Protein AF-A0AAD5M8L4-F1 (afdb_monomer_lite)

Structure (mmCIF, N/CA/C/O backbone):
data_AF-A0AAD5M8L4-F1
#
_entry.id   AF-A0AAD5M8L4-F1
#
loop_
_atom_site.group_PDB
_atom_site.id
_atom_site.type_symbol
_atom_site.label_atom_id
_atom_site.label_alt_id
_atom_site.label_comp_id
_atom_site.label_asym_id
_atom_site.label_entity_id
_atom_site.label_seq_id
_atom_site.pdbx_PDB_ins_code
_atom_site.Cartn_x
_atom_site.Cartn_y
_atom_site.Cartn_z
_atom_site.occupancy
_atom_site.B_iso_or_equiv
_atom_site.auth_seq_id
_atom_site.auth_comp_id
_atom_site.auth_asym_id
_atom_site.auth_atom_id
_atom_site.pdbx_PDB_model_num
ATOM 1 N N . MET A 1 1 ? 26.935 -6.814 -20.784 1.00 56.44 1 MET A N 1
ATOM 2 C CA . MET A 1 1 ? 26.979 -5.691 -19.824 1.00 56.44 1 MET A CA 1
ATOM 3 C C . MET A 1 1 ? 25.690 -4.871 -19.806 1.00 56.44 1 MET A C 1
ATOM 5 O O . MET A 1 1 ? 25.331 -4.437 -18.726 1.00 56.44 1 MET A O 1
ATOM 9 N N . GLU A 1 2 ? 24.958 -4.684 -20.916 1.00 53.62 2 GLU A N 1
ATOM 10 C CA . GLU A 1 2 ? 23.594 -4.099 -20.866 1.00 53.62 2 GLU A CA 1
ATOM 11 C C . GLU A 1 2 ? 22.517 -5.094 -20.388 1.00 53.62 2 GLU A C 1
ATOM 13 O O . GLU A 1 2 ? 21.612 -4.733 -19.654 1.00 53.62 2 GLU A O 1
ATOM 18 N N . GLN A 1 3 ? 22.661 -6.381 -20.707 1.00 56.66 3 GLN A N 1
ATOM 19 C CA . GLN A 1 3 ? 21.648 -7.400 -20.386 1.00 56.66 3 GLN A CA 1
ATOM 20 C C . GLN A 1 3 ? 21.537 -7.746 -18.890 1.00 56.66 3 GLN A C 1
ATOM 22 O O . GLN A 1 3 ? 20.506 -8.247 -18.444 1.00 56.66 3 GLN A O 1
ATOM 27 N N . ASP A 1 4 ? 22.587 -7.495 -18.104 1.00 65.44 4 ASP A N 1
ATOM 28 C CA . ASP A 1 4 ? 22.650 -7.958 -16.714 1.00 65.44 4 ASP A CA 1
ATOM 29 C C . ASP A 1 4 ? 21.784 -7.097 -15.783 1.00 65.44 4 ASP A C 1
ATOM 31 O O . ASP A 1 4 ? 21.138 -7.620 -14.877 1.00 65.44 4 ASP A O 1
ATOM 35 N N . TRP A 1 5 ? 21.720 -5.782 -16.015 1.00 62.25 5 TRP A N 1
ATOM 36 C CA . TRP A 1 5 ? 20.907 -4.884 -15.190 1.00 62.25 5 TRP A CA 1
ATOM 37 C C . TRP A 1 5 ? 19.415 -4.968 -15.542 1.00 62.25 5 TRP A C 1
ATOM 39 O O . TRP A 1 5 ? 18.586 -4.907 -14.633 1.00 62.25 5 TRP A O 1
ATOM 49 N N . GLU A 1 6 ? 19.070 -5.196 -16.816 1.00 65.38 6 GLU A N 1
ATOM 50 C CA . GLU A 1 6 ? 17.684 -5.418 -17.261 1.00 65.38 6 GLU A CA 1
ATOM 51 C C . GLU A 1 6 ? 17.091 -6.678 -16.618 1.00 65.38 6 GLU A C 1
ATOM 53 O O . GLU A 1 6 ? 15.967 -6.669 -16.112 1.00 65.38 6 GLU A O 1
ATOM 58 N N . MET A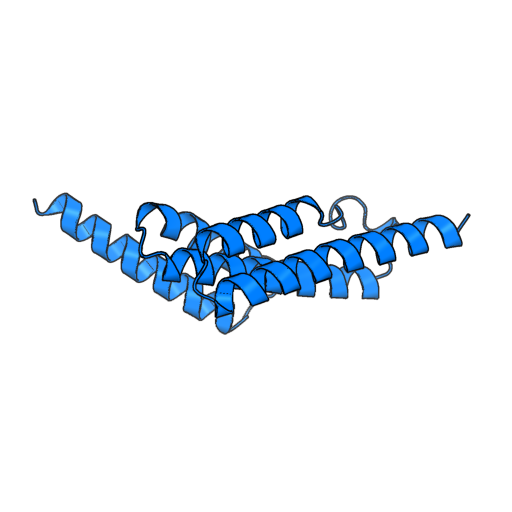 1 7 ? 17.874 -7.762 -16.564 1.00 70.06 7 MET A N 1
ATOM 59 C CA . MET A 1 7 ? 17.456 -9.016 -15.935 1.00 70.06 7 MET A CA 1
ATOM 60 C C . MET A 1 7 ? 17.244 -8.863 -14.422 1.00 70.06 7 MET A C 1
ATOM 62 O O . MET A 1 7 ? 16.302 -9.431 -13.864 1.00 70.06 7 MET A O 1
ATOM 66 N N . VAL A 1 8 ? 18.092 -8.073 -13.756 1.00 70.44 8 VAL A N 1
ATOM 67 C CA . VAL A 1 8 ? 17.950 -7.767 -12.325 1.00 70.44 8 VAL A CA 1
ATOM 68 C C . VAL A 1 8 ? 16.683 -6.953 -12.068 1.00 70.44 8 VAL A C 1
ATOM 70 O O . VAL A 1 8 ? 15.894 -7.341 -11.208 1.00 70.44 8 VAL A O 1
ATOM 73 N N . ALA A 1 9 ? 16.437 -5.897 -12.849 1.00 70.94 9 ALA A N 1
ATOM 74 C CA . ALA A 1 9 ? 15.241 -5.066 -12.724 1.00 70.94 9 ALA A CA 1
ATOM 75 C C . ALA A 1 9 ? 13.950 -5.876 -12.936 1.00 70.94 9 ALA A C 1
ATOM 77 O O . ALA A 1 9 ? 13.018 -5.792 -12.134 1.00 70.94 9 ALA A O 1
ATOM 78 N N . ALA A 1 10 ? 13.908 -6.725 -13.968 1.00 75.88 10 ALA A N 1
ATOM 79 C CA . ALA A 1 10 ? 12.760 -7.587 -14.242 1.00 75.88 10 ALA A CA 1
ATOM 80 C C . ALA A 1 10 ? 12.491 -8.585 -13.101 1.00 75.88 10 ALA A C 1
ATOM 82 O O . ALA A 1 10 ? 11.339 -8.809 -12.719 1.00 75.88 10 ALA A O 1
ATOM 83 N N . ASN A 1 11 ? 13.548 -9.159 -12.518 1.00 82.75 11 ASN A N 1
ATOM 84 C CA . ASN A 1 11 ? 13.431 -10.059 -11.374 1.00 82.75 11 ASN A CA 1
ATOM 85 C C . ASN A 1 11 ? 12.935 -9.328 -10.113 1.00 82.75 11 ASN A C 1
ATOM 87 O O . ASN A 1 11 ? 12.071 -9.842 -9.402 1.00 82.75 11 ASN A O 1
ATOM 91 N N . GLU A 1 12 ? 13.432 -8.118 -9.846 1.00 79.06 12 GLU A N 1
ATOM 92 C CA . GLU A 1 12 ? 12.981 -7.278 -8.729 1.00 79.06 12 GLU A CA 1
ATOM 93 C C . GLU A 1 12 ? 11.485 -6.938 -8.856 1.00 79.06 12 GLU A C 1
ATOM 95 O O . GLU A 1 12 ? 10.721 -7.161 -7.914 1.00 79.06 12 GLU A O 1
ATOM 100 N N . VAL A 1 13 ? 11.037 -6.509 -10.043 1.00 85.62 13 VAL A N 1
ATOM 101 C CA . VAL A 1 13 ? 9.616 -6.243 -10.338 1.00 85.62 13 VAL A CA 1
ATOM 102 C C . VAL A 1 13 ? 8.757 -7.490 -10.108 1.00 85.62 13 VAL A C 1
ATOM 104 O O . VAL A 1 13 ? 7.710 -7.411 -9.460 1.00 85.62 13 VAL A O 1
ATOM 107 N N . HIS A 1 14 ? 9.201 -8.649 -10.603 1.00 89.75 14 HIS A N 1
ATOM 108 C CA . HIS A 1 14 ? 8.471 -9.907 -10.454 1.00 89.75 14 HIS A CA 1
ATOM 109 C C . HIS A 1 14 ? 8.308 -10.312 -8.980 1.00 89.75 14 HIS A C 1
ATOM 111 O O . HIS A 1 14 ? 7.218 -10.698 -8.559 1.00 89.75 14 HIS A O 1
ATOM 117 N N . VAL A 1 15 ? 9.362 -10.182 -8.166 1.00 91.62 15 VAL A N 1
ATOM 118 C CA . VAL A 1 15 ? 9.304 -10.500 -6.728 1.00 91.62 15 VAL A CA 1
ATOM 119 C C . VAL A 1 15 ? 8.266 -9.639 -6.004 1.00 91.62 15 VAL A C 1
ATOM 121 O O . VAL A 1 15 ? 7.484 -10.159 -5.204 1.00 91.62 15 VAL A O 1
ATOM 124 N N . VAL A 1 16 ? 8.234 -8.335 -6.283 1.00 94.12 16 VAL A N 1
ATOM 125 C CA . VAL A 1 16 ? 7.263 -7.418 -5.667 1.00 94.12 16 VAL A CA 1
ATOM 126 C C . VAL A 1 16 ? 5.836 -7.764 -6.102 1.00 94.12 16 VAL A C 1
ATOM 128 O O . VAL A 1 16 ? 4.919 -7.764 -5.274 1.00 94.12 16 VAL A O 1
ATOM 131 N N . ASP A 1 17 ? 5.633 -8.104 -7.377 1.00 94.69 17 ASP A N 1
ATOM 132 C CA . ASP A 1 17 ? 4.320 -8.488 -7.898 1.00 94.69 17 ASP A CA 1
ATOM 133 C C . ASP A 1 17 ? 3.790 -9.784 -7.264 1.00 94.69 17 ASP A C 1
ATOM 135 O O . ASP A 1 17 ? 2.615 -9.852 -6.891 1.00 94.69 17 ASP A O 1
ATOM 139 N N . GLU A 1 18 ? 4.650 -10.781 -7.052 1.00 96.88 18 GLU A N 1
ATOM 140 C CA . GLU A 1 18 ? 4.277 -12.024 -6.369 1.00 96.88 18 GLU A CA 1
ATOM 141 C C . GLU A 1 18 ? 3.915 -11.798 -4.898 1.00 96.88 18 GLU A C 1
ATOM 143 O O . GLU A 1 18 ? 2.887 -12.292 -4.430 1.00 96.88 18 GLU A O 1
ATOM 148 N N . LEU A 1 19 ? 4.683 -10.983 -4.171 1.00 97.69 19 LEU A N 1
ATOM 149 C CA . LEU A 1 19 ? 4.353 -10.627 -2.786 1.00 97.69 19 LEU A CA 1
ATOM 150 C C . LEU A 1 19 ? 3.025 -9.861 -2.700 1.00 97.69 19 LEU A C 1
ATOM 152 O O . LEU A 1 19 ? 2.212 -10.114 -1.808 1.00 97.69 19 LEU A O 1
ATOM 156 N N . LYS A 1 20 ? 2.749 -8.979 -3.668 1.00 97.69 20 LYS A N 1
ATOM 157 C CA . LYS A 1 20 ? 1.443 -8.319 -3.795 1.00 97.69 20 LYS A CA 1
ATOM 158 C C . LYS A 1 20 ? 0.322 -9.334 -4.027 1.00 97.69 20 LYS A C 1
ATOM 160 O O . LYS A 1 20 ? -0.723 -9.230 -3.386 1.00 97.69 20 LYS A O 1
ATOM 165 N N . LYS A 1 21 ? 0.501 -10.310 -4.924 1.00 98.19 21 LYS A N 1
ATOM 166 C CA . LYS A 1 21 ? -0.502 -11.365 -5.178 1.00 98.19 21 LYS A CA 1
ATOM 167 C C . LYS A 1 21 ? -0.756 -12.214 -3.934 1.00 98.19 21 LYS A C 1
ATOM 169 O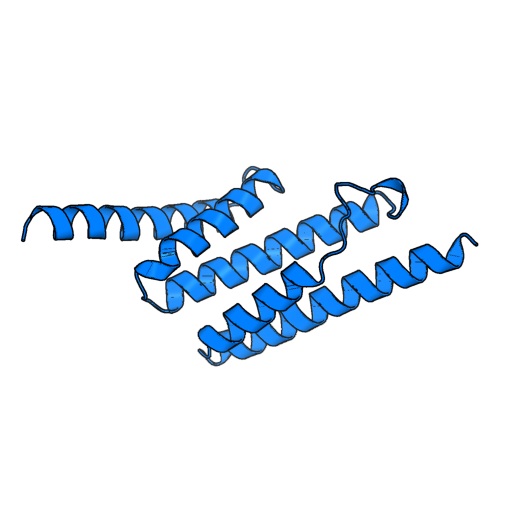 O . LYS A 1 21 ? -1.914 -12.486 -3.623 1.00 98.19 21 LYS A O 1
ATOM 174 N N . GLN A 1 22 ? 0.295 -12.575 -3.200 1.00 98.31 22 GLN A N 1
ATOM 175 C CA . GLN A 1 22 ? 0.183 -13.278 -1.919 1.00 98.31 22 GLN A CA 1
ATOM 176 C C . GLN A 1 22 ? -0.613 -12.451 -0.904 1.00 98.31 22 GLN A C 1
ATOM 178 O O . GLN A 1 22 ? -1.581 -12.952 -0.332 1.00 98.31 22 GLN A O 1
ATOM 183 N N . GLY A 1 23 ? -0.282 -11.164 -0.754 1.00 98.44 23 GLY A N 1
ATOM 184 C CA . GLY A 1 23 ? -1.032 -10.237 0.092 1.00 98.44 23 GLY A CA 1
ATOM 185 C C . GLY A 1 23 ? -2.507 -10.137 -0.305 1.00 98.44 23 GLY A C 1
ATOM 186 O O . GLY A 1 23 ? -3.377 -10.202 0.560 1.00 98.44 23 GLY A O 1
ATOM 187 N N . ASN A 1 24 ? -2.813 -10.076 -1.606 1.00 98.50 24 ASN A N 1
ATOM 188 C CA . ASN A 1 24 ? -4.192 -10.057 -2.101 1.00 98.50 24 ASN A CA 1
ATOM 189 C C . ASN A 1 24 ? -4.937 -11.354 -1.748 1.00 98.50 24 ASN A C 1
ATOM 191 O O . ASN A 1 24 ? -6.087 -11.307 -1.313 1.00 98.50 24 ASN A O 1
ATOM 195 N N . ALA A 1 25 ? -4.295 -12.514 -1.908 1.00 98.56 25 ALA A N 1
ATOM 196 C CA . ALA A 1 25 ? -4.892 -13.803 -1.567 1.00 98.56 25 ALA A CA 1
ATOM 197 C C . ALA A 1 25 ? -5.214 -13.903 -0.065 1.00 98.56 25 ALA A C 1
ATOM 199 O O . ALA A 1 25 ? -6.301 -14.353 0.301 1.00 98.56 25 ALA A O 1
ATOM 200 N N . LEU A 1 26 ? -4.305 -13.437 0.796 1.00 98.50 26 LEU A N 1
ATOM 201 C CA . LEU A 1 26 ? -4.511 -13.357 2.247 1.00 98.50 26 LEU A CA 1
ATOM 202 C C . LEU A 1 26 ? -5.627 -12.366 2.602 1.00 98.50 26 LEU A C 1
ATOM 204 O O . LEU A 1 26 ? -6.507 -12.677 3.406 1.00 98.50 26 LEU A O 1
ATOM 208 N N . PHE A 1 27 ? -5.655 -11.210 1.936 1.00 98.12 27 PHE A N 1
ATOM 209 C CA . PHE A 1 27 ? -6.694 -10.198 2.114 1.00 98.12 27 PHE A CA 1
ATOM 210 C C . PHE A 1 27 ? -8.087 -10.751 1.787 1.00 98.12 27 PHE A C 1
ATOM 212 O O . PHE A 1 27 ? -9.019 -10.590 2.572 1.00 98.12 27 PHE A O 1
ATOM 219 N N . HIS A 1 28 ? -8.238 -11.470 0.669 1.00 97.94 28 HIS A N 1
ATOM 220 C CA . HIS A 1 28 ? -9.512 -12.095 0.296 1.00 97.94 28 HIS A CA 1
ATOM 221 C C . HIS A 1 28 ? -9.969 -13.180 1.281 1.00 97.94 28 HIS A C 1
ATOM 223 O O . HIS A 1 28 ? -11.165 -13.440 1.392 1.00 97.94 28 HIS A O 1
ATOM 229 N N . ARG A 1 29 ? -9.040 -13.773 2.037 1.00 98.12 29 ARG A N 1
ATOM 230 C CA . ARG A 1 29 ? -9.325 -14.708 3.137 1.00 98.12 29 ARG A CA 1
ATOM 231 C C . ARG A 1 29 ? -9.568 -14.012 4.480 1.00 98.12 29 ARG A C 1
ATOM 233 O O . ARG A 1 29 ? -9.691 -14.696 5.489 1.00 98.12 29 ARG A O 1
ATOM 240 N N . ARG A 1 30 ? -9.634 -12.674 4.507 1.00 97.50 30 ARG A N 1
ATOM 241 C CA . ARG A 1 30 ? -9.737 -11.837 5.719 1.00 97.50 30 ARG A CA 1
ATOM 242 C C . ARG A 1 30 ? -8.562 -11.988 6.695 1.00 97.50 30 ARG A C 1
ATOM 244 O O . ARG A 1 30 ? -8.664 -11.608 7.857 1.00 97.50 30 ARG A O 1
ATOM 251 N N . GLN A 1 31 ? -7.421 -12.492 6.228 1.00 98.12 31 GLN A N 1
ATOM 252 C CA . GLN A 1 31 ? -6.186 -12.583 7.008 1.00 98.12 31 GLN A CA 1
ATOM 253 C C . GLN A 1 31 ? -5.411 -11.266 6.885 1.00 98.12 31 GLN A C 1
ATOM 255 O O . GLN A 1 31 ? -4.386 -11.182 6.209 1.00 98.12 31 GLN A O 1
ATOM 260 N N . PHE A 1 32 ? -5.947 -10.195 7.472 1.00 97.75 32 PHE A N 1
ATOM 261 C CA . PHE A 1 32 ? -5.450 -8.840 7.216 1.00 97.75 32 PHE A CA 1
ATOM 262 C C . PHE A 1 32 ? -4.047 -8.584 7.775 1.00 97.75 32 PHE A C 1
ATOM 264 O O . PHE A 1 32 ? -3.264 -7.901 7.120 1.00 97.75 32 PHE A O 1
ATOM 271 N N . ILE A 1 33 ? -3.691 -9.170 8.924 1.00 97.69 33 ILE A N 1
ATOM 272 C CA . ILE A 1 33 ? -2.337 -9.049 9.495 1.00 97.69 33 ILE A CA 1
ATOM 273 C C . ILE A 1 33 ? -1.304 -9.664 8.540 1.00 97.69 33 ILE A C 1
ATOM 275 O O . ILE A 1 33 ? -0.327 -9.010 8.176 1.00 97.69 33 ILE A O 1
ATOM 279 N N . ASP A 1 34 ? -1.553 -10.885 8.065 1.00 98.25 34 ASP A N 1
ATOM 280 C CA . ASP A 1 34 ? -0.658 -11.580 7.132 1.00 98.25 34 ASP A CA 1
ATOM 281 C C . ASP A 1 34 ? -0.591 -10.858 5.774 1.00 98.25 34 ASP A C 1
ATOM 283 O O . ASP A 1 34 ? 0.468 -10.775 5.140 1.00 98.25 34 ASP A O 1
ATOM 287 N N . ALA A 1 35 ? -1.717 -10.286 5.329 1.00 98.44 35 ALA A N 1
ATOM 288 C CA . ALA A 1 35 ? -1.764 -9.457 4.132 1.00 98.44 35 ALA A CA 1
ATOM 289 C C . ALA A 1 35 ? -0.876 -8.213 4.286 1.00 98.44 35 ALA A C 1
ATOM 291 O O . ALA A 1 35 ? -0.046 -7.950 3.416 1.00 98.44 35 ALA A O 1
ATOM 292 N N . VAL A 1 36 ? -0.988 -7.488 5.408 1.00 98.38 36 VAL A N 1
ATOM 293 C CA . VAL A 1 36 ? -0.127 -6.339 5.735 1.00 98.38 36 VAL A CA 1
ATOM 294 C C . VAL A 1 36 ? 1.344 -6.738 5.705 1.00 98.38 36 VAL A C 1
ATOM 296 O O . VAL A 1 36 ? 2.138 -6.047 5.070 1.00 98.38 36 VAL A O 1
ATOM 299 N N . GLN A 1 37 ? 1.713 -7.857 6.333 1.00 98.25 37 GLN A N 1
ATOM 300 C CA . GLN A 1 37 ? 3.095 -8.345 6.327 1.00 98.25 37 GLN A CA 1
ATOM 301 C C . GLN A 1 37 ? 3.592 -8.627 4.904 1.00 98.25 37 GLN A C 1
ATOM 303 O O . GLN A 1 37 ? 4.696 -8.218 4.545 1.00 98.25 37 GLN A O 1
ATOM 308 N N . SER A 1 38 ? 2.772 -9.267 4.069 1.00 98.38 38 SER A N 1
ATOM 309 C CA . SER A 1 38 ? 3.125 -9.559 2.673 1.00 98.38 38 SER A CA 1
ATOM 310 C C . SER A 1 38 ? 3.331 -8.283 1.855 1.00 98.38 38 SER A C 1
ATOM 312 O O . SER A 1 38 ? 4.319 -8.167 1.131 1.00 98.38 38 SER A O 1
ATOM 314 N N . TYR A 1 39 ? 2.454 -7.287 2.014 1.00 98.56 39 TYR A N 1
ATOM 315 C CA . TYR A 1 39 ? 2.617 -5.993 1.351 1.00 98.56 39 TYR A CA 1
ATOM 316 C C . TYR A 1 39 ? 3.834 -5.217 1.864 1.00 98.56 39 TYR A C 1
ATOM 318 O O . TYR A 1 39 ? 4.536 -4.603 1.068 1.00 98.56 39 TYR A O 1
ATOM 326 N N . SER A 1 40 ? 4.127 -5.257 3.166 1.00 98.25 40 SER A N 1
ATOM 327 C CA . SER A 1 40 ? 5.331 -4.627 3.724 1.00 98.25 40 SER A CA 1
ATOM 328 C C . SER A 1 40 ? 6.600 -5.229 3.130 1.00 98.25 40 SER A C 1
ATOM 330 O O . SER A 1 40 ? 7.454 -4.486 2.654 1.00 98.25 40 SER A O 1
ATOM 332 N N . ARG A 1 41 ? 6.667 -6.562 3.026 1.00 97.88 41 ARG A N 1
ATOM 333 C CA . ARG A 1 41 ? 7.773 -7.249 2.345 1.00 97.88 41 ARG A CA 1
ATOM 334 C C . ARG A 1 41 ? 7.856 -6.869 0.868 1.00 97.88 41 ARG A C 1
ATOM 336 O O . ARG A 1 41 ? 8.953 -6.755 0.339 1.00 97.88 41 ARG A O 1
ATOM 343 N N . ALA A 1 42 ? 6.725 -6.655 0.192 1.00 97.19 42 ALA A N 1
ATOM 344 C CA . ALA A 1 42 ? 6.728 -6.177 -1.190 1.00 97.19 42 ALA A CA 1
ATOM 345 C C . ALA A 1 42 ? 7.376 -4.785 -1.300 1.00 97.19 42 ALA A C 1
ATOM 347 O O . ALA A 1 42 ? 8.194 -4.570 -2.187 1.00 97.19 42 ALA A O 1
ATOM 348 N N . LEU A 1 43 ? 7.076 -3.865 -0.376 1.00 96.31 43 LEU A N 1
ATOM 349 C CA . LEU A 1 43 ? 7.682 -2.529 -0.367 1.00 96.31 43 LEU A CA 1
ATOM 350 C C . LEU A 1 43 ? 9.172 -2.547 -0.002 1.00 96.31 43 LEU A C 1
ATOM 352 O O . LEU A 1 43 ? 9.934 -1.782 -0.575 1.00 96.31 43 LEU A O 1
ATOM 356 N N . GLU A 1 44 ? 9.604 -3.430 0.900 1.00 95.44 44 GLU A N 1
ATOM 357 C CA . GLU A 1 44 ? 11.029 -3.630 1.228 1.00 95.44 44 GLU A CA 1
ATOM 358 C C . GLU A 1 44 ? 11.843 -4.165 0.043 1.00 95.44 44 GLU A C 1
ATOM 360 O O . GLU A 1 44 ? 13.057 -3.990 -0.017 1.00 95.44 44 GLU A O 1
ATOM 365 N N . ARG A 1 45 ? 11.178 -4.856 -0.889 1.00 94.00 45 ARG A N 1
ATOM 366 C CA . ARG A 1 45 ? 11.791 -5.435 -2.088 1.00 94.00 45 ARG A CA 1
ATOM 367 C C . ARG A 1 45 ? 11.663 -4.546 -3.317 1.00 94.00 45 ARG A C 1
ATOM 369 O O . ARG A 1 45 ? 12.186 -4.928 -4.362 1.00 94.00 45 ARG A O 1
ATOM 376 N N . LEU A 1 46 ? 11.002 -3.392 -3.207 1.00 92.19 46 LEU A N 1
ATOM 377 C CA . LEU A 1 46 ? 11.011 -2.407 -4.279 1.00 92.19 46 LEU A CA 1
ATOM 378 C C . LEU A 1 46 ? 12.443 -1.903 -4.487 1.00 92.19 46 LEU A C 1
ATOM 380 O O . LEU A 1 46 ? 13.095 -1.508 -3.517 1.00 92.19 46 LEU A O 1
ATOM 384 N N . PRO A 1 47 ? 12.940 -1.894 -5.731 1.00 89.94 47 PRO A N 1
ATOM 385 C CA . PRO A 1 47 ? 14.225 -1.288 -6.016 1.00 89.94 47 PRO A CA 1
ATOM 386 C C . PRO A 1 47 ? 14.176 0.221 -5.780 1.00 89.94 47 PRO A C 1
ATOM 388 O O . PRO A 1 47 ? 13.140 0.859 -5.969 1.00 89.94 47 PRO A O 1
ATOM 391 N N . ASP A 1 48 ? 15.319 0.811 -5.428 1.00 88.88 48 ASP A N 1
ATOM 392 C CA . ASP A 1 48 ? 15.457 2.265 -5.330 1.00 88.88 48 ASP A CA 1
ATOM 393 C C . ASP A 1 48 ? 15.559 2.900 -6.729 1.00 88.88 48 ASP A C 1
ATOM 395 O O . ASP A 1 48 ? 16.622 3.312 -7.200 1.00 88.88 48 ASP A O 1
ATOM 399 N N . TYR A 1 49 ? 14.420 2.939 -7.419 1.00 88.88 49 TYR A N 1
ATOM 400 C CA . TYR A 1 49 ? 14.285 3.531 -8.748 1.00 88.88 49 TYR A CA 1
ATOM 401 C C . TYR A 1 49 ? 14.301 5.067 -8.723 1.00 88.88 49 TYR A C 1
ATOM 403 O O . TYR A 1 49 ? 14.435 5.690 -9.775 1.00 88.88 49 TYR A O 1
ATOM 411 N N . GLN A 1 50 ? 14.183 5.685 -7.541 1.00 86.69 50 GLN A N 1
ATOM 412 C CA . GLN A 1 50 ? 14.194 7.140 -7.379 1.00 86.69 50 GLN A CA 1
ATOM 413 C C . GLN A 1 50 ? 15.621 7.684 -7.312 1.00 86.69 50 GLN A C 1
ATOM 415 O O . GLN A 1 50 ? 15.931 8.666 -7.987 1.00 86.69 50 GLN A O 1
ATOM 420 N N . SER A 1 51 ? 16.503 7.032 -6.549 1.00 86.06 51 SER A N 1
ATOM 421 C CA . SER A 1 51 ? 17.897 7.470 -6.400 1.00 86.06 51 SER A CA 1
ATOM 422 C C . SER A 1 51 ? 18.816 6.945 -7.508 1.00 86.06 51 SER A C 1
ATOM 424 O O . SER A 1 51 ? 19.885 7.512 -7.737 1.00 86.06 51 SER A O 1
ATOM 426 N N . ALA A 1 52 ? 18.425 5.879 -8.217 1.00 82.44 52 ALA A N 1
ATOM 427 C CA . ALA A 1 52 ? 19.219 5.272 -9.289 1.00 82.44 52 ALA A CA 1
ATOM 428 C C . ALA A 1 52 ? 18.433 5.097 -10.609 1.00 82.44 52 ALA A C 1
ATOM 430 O O . ALA A 1 52 ? 18.335 3.981 -11.124 1.00 82.44 52 ALA A O 1
ATOM 431 N N . PRO A 1 53 ? 17.912 6.184 -11.214 1.00 76.00 53 PRO A N 1
ATOM 432 C CA . PRO A 1 53 ? 17.039 6.097 -12.389 1.00 76.00 53 PRO A CA 1
ATOM 433 C C . PRO A 1 53 ? 17.733 5.526 -13.636 1.00 76.00 53 PRO A C 1
ATOM 435 O O . PRO A 1 53 ? 17.073 4.966 -14.496 1.00 76.00 53 PRO A O 1
ATOM 438 N N . HIS A 1 54 ? 19.064 5.604 -13.730 1.00 81.38 54 HIS A N 1
ATOM 439 C CA . HIS A 1 54 ? 19.839 5.059 -14.854 1.00 81.38 54 HIS A CA 1
ATOM 440 C C . HIS A 1 54 ? 19.848 3.521 -14.918 1.00 81.38 54 HIS A C 1
ATOM 442 O O . HIS A 1 54 ? 20.282 2.965 -15.922 1.00 81.38 54 HIS A O 1
ATOM 448 N N . ARG A 1 55 ? 19.399 2.831 -13.858 1.00 82.94 55 ARG A N 1
ATOM 449 C CA . ARG A 1 55 ? 19.248 1.365 -13.823 1.00 82.94 55 ARG A CA 1
ATOM 450 C C . ARG A 1 55 ? 17.944 0.878 -14.458 1.00 82.94 55 ARG A C 1
ATOM 452 O O . ARG A 1 55 ? 17.729 -0.327 -14.520 1.00 82.94 55 ARG A O 1
ATOM 459 N N . PHE A 1 56 ? 17.060 1.792 -14.847 1.00 84.62 56 PHE A N 1
ATOM 460 C CA . PHE A 1 56 ? 15.704 1.479 -15.269 1.00 84.62 56 PHE A CA 1
ATOM 461 C C . PHE A 1 56 ? 15.360 2.275 -16.521 1.00 84.62 56 PHE A C 1
ATOM 463 O O . PHE A 1 56 ? 15.707 3.450 -16.649 1.00 84.62 56 PHE A O 1
ATOM 470 N N . THR A 1 57 ? 14.637 1.657 -17.448 1.00 86.94 57 THR A N 1
ATOM 471 C CA . THR A 1 57 ? 14.031 2.423 -18.535 1.00 86.94 57 THR A CA 1
ATOM 472 C C . THR A 1 57 ? 12.856 3.247 -17.988 1.00 86.94 57 THR A C 1
ATOM 474 O O . THR A 1 57 ? 12.287 2.902 -16.948 1.00 86.94 57 THR A O 1
ATOM 477 N N . PRO A 1 58 ? 12.410 4.309 -18.684 1.00 87.94 58 PRO A N 1
ATOM 478 C CA . PRO A 1 58 ? 11.214 5.048 -18.277 1.00 87.94 58 PRO A CA 1
ATOM 479 C C . PRO A 1 58 ? 9.974 4.154 -18.108 1.00 87.94 58 PRO A C 1
ATOM 481 O O . PRO A 1 58 ? 9.177 4.363 -17.199 1.00 87.94 58 PRO A O 1
ATOM 484 N N . ASN A 1 59 ? 9.838 3.113 -18.937 1.00 87.31 59 ASN A N 1
ATOM 485 C CA . ASN A 1 59 ? 8.727 2.169 -18.840 1.00 87.31 59 ASN A CA 1
ATOM 486 C C . ASN A 1 59 ? 8.820 1.276 -17.588 1.00 87.31 59 ASN A C 1
ATOM 488 O O . ASN A 1 59 ? 7.791 0.962 -16.984 1.00 87.31 59 ASN A O 1
ATOM 492 N N . ASP A 1 60 ? 10.033 0.898 -17.175 1.00 86.75 60 ASP A N 1
ATOM 493 C CA . ASP A 1 60 ? 10.255 0.150 -15.932 1.00 86.75 60 ASP A CA 1
ATOM 494 C C . ASP A 1 60 ? 9.927 1.010 -14.713 1.00 86.75 60 ASP A C 1
ATOM 496 O O . ASP A 1 60 ? 9.227 0.554 -13.810 1.00 86.75 60 ASP A O 1
ATOM 500 N N . VAL A 1 61 ? 10.368 2.273 -14.714 1.00 89.38 61 VAL A N 1
ATOM 501 C CA . VAL A 1 61 ? 10.046 3.242 -13.655 1.00 89.38 61 VAL A CA 1
ATOM 502 C C . VAL A 1 61 ? 8.533 3.418 -13.538 1.00 89.38 61 VAL A C 1
ATOM 504 O O . VAL A 1 61 ? 7.982 3.308 -12.444 1.00 89.38 61 VAL A O 1
ATOM 507 N N . ASP A 1 62 ? 7.834 3.599 -14.6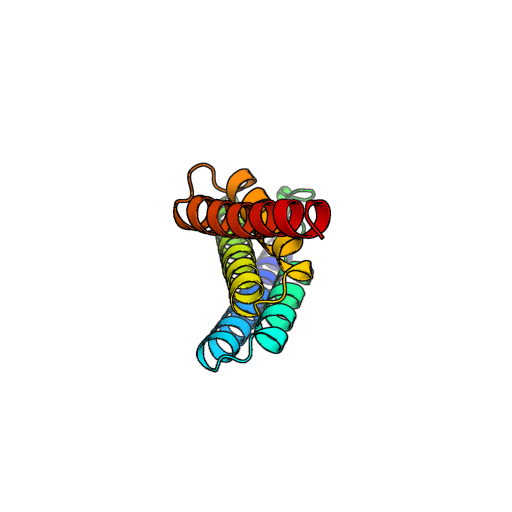56 1.00 90.50 62 ASP A N 1
ATOM 508 C CA . ASP A 1 62 ? 6.375 3.700 -14.676 1.00 90.50 62 ASP A CA 1
ATOM 509 C C . ASP A 1 62 ? 5.690 2.432 -14.136 1.00 90.50 62 ASP A C 1
ATOM 511 O O . ASP A 1 62 ? 4.684 2.508 -13.419 1.00 90.50 62 ASP A O 1
ATOM 515 N N . ALA A 1 63 ? 6.208 1.245 -14.466 1.00 90.19 63 ALA A N 1
ATOM 516 C CA . ALA A 1 63 ? 5.692 -0.020 -13.951 1.00 90.19 63 ALA A CA 1
ATOM 517 C C . ALA A 1 63 ? 5.917 -0.158 -12.437 1.00 90.19 63 ALA A C 1
ATOM 519 O O . ALA A 1 63 ? 4.995 -0.556 -11.720 1.00 90.19 63 ALA A O 1
ATOM 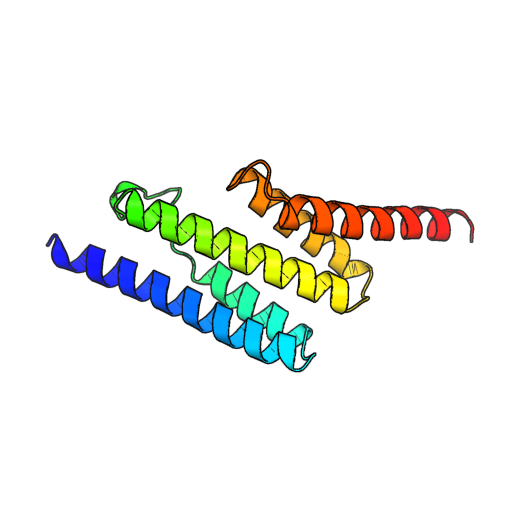520 N N . LEU A 1 64 ? 7.098 0.226 -11.951 1.00 92.38 64 LEU A N 1
ATOM 521 C CA . LEU A 1 64 ? 7.464 0.231 -10.535 1.00 92.38 64 LEU A CA 1
ATOM 522 C C . LEU A 1 64 ? 6.610 1.211 -9.729 1.00 92.38 64 LEU A C 1
ATOM 524 O O . LEU A 1 64 ? 6.085 0.832 -8.684 1.00 92.38 64 LEU A O 1
ATOM 528 N N . ILE A 1 65 ? 6.378 2.420 -10.246 1.00 94.31 65 ILE A N 1
ATOM 529 C CA . ILE A 1 65 ? 5.491 3.412 -9.624 1.00 94.31 65 ILE A CA 1
ATOM 530 C C . ILE A 1 65 ? 4.071 2.852 -9.498 1.00 94.31 65 ILE A C 1
ATOM 532 O O . ILE A 1 65 ? 3.481 2.883 -8.416 1.00 94.31 65 ILE A O 1
ATOM 536 N N . ARG A 1 66 ? 3.514 2.288 -10.581 1.00 94.44 66 ARG A N 1
ATOM 537 C CA . ARG A 1 66 ? 2.176 1.670 -10.546 1.00 94.44 66 ARG A CA 1
ATOM 538 C C . ARG A 1 66 ? 2.106 0.524 -9.538 1.00 94.44 66 ARG A C 1
ATOM 540 O O . ARG A 1 66 ? 1.086 0.363 -8.862 1.00 94.44 66 ARG A O 1
ATOM 547 N N . LEU A 1 67 ? 3.168 -0.271 -9.441 1.00 95.19 67 LEU A N 1
ATOM 548 C CA . LEU A 1 67 ? 3.247 -1.394 -8.518 1.00 95.19 67 LEU A CA 1
ATOM 549 C C . LEU A 1 67 ? 3.324 -0.923 -7.060 1.00 95.19 67 LEU A C 1
ATOM 551 O O . LEU A 1 67 ? 2.548 -1.408 -6.236 1.00 95.19 67 LEU A O 1
ATOM 555 N N . GLU A 1 68 ? 4.173 0.062 -6.754 1.00 97.06 68 GLU A N 1
ATOM 556 C CA . GLU A 1 68 ? 4.276 0.674 -5.425 1.00 97.06 68 GLU A CA 1
ATOM 557 C C . GLU A 1 68 ? 2.936 1.268 -4.984 1.00 97.06 68 GLU A C 1
ATOM 559 O O . GLU A 1 68 ? 2.451 0.961 -3.892 1.00 97.06 68 GLU A O 1
ATOM 564 N N . VAL A 1 69 ? 2.294 2.062 -5.849 1.00 97.88 69 VAL A N 1
ATOM 565 C CA . VAL A 1 69 ? 0.972 2.644 -5.581 1.00 97.88 69 VAL A CA 1
ATOM 566 C C . VAL A 1 69 ? -0.044 1.546 -5.263 1.00 97.88 69 VAL A C 1
ATOM 568 O O . VAL A 1 69 ? -0.763 1.639 -4.267 1.00 97.88 69 VAL A O 1
ATOM 571 N N . ALA A 1 70 ? -0.096 0.476 -6.061 1.00 97.81 70 ALA A N 1
ATOM 572 C CA . ALA A 1 70 ? -1.033 -0.621 -5.836 1.00 97.81 70 ALA A CA 1
ATOM 573 C C . ALA A 1 70 ? -0.797 -1.330 -4.490 1.00 97.81 70 ALA A C 1
ATOM 575 O O . ALA A 1 70 ? -1.754 -1.564 -3.748 1.00 97.81 70 ALA A O 1
ATOM 576 N N . VAL A 1 71 ? 0.461 -1.642 -4.159 1.00 98.31 71 VAL A N 1
ATOM 577 C CA . VAL A 1 71 ? 0.830 -2.301 -2.896 1.00 98.31 71 VAL A CA 1
ATOM 578 C C . VAL A 1 71 ? 0.461 -1.425 -1.699 1.00 98.31 71 VAL A C 1
ATOM 580 O O . VAL A 1 71 ? -0.215 -1.904 -0.787 1.00 98.31 71 VAL A O 1
ATOM 583 N N . ARG A 1 72 ? 0.826 -0.136 -1.719 1.00 98.56 72 ARG A N 1
ATOM 584 C CA . ARG A 1 72 ? 0.502 0.812 -0.639 1.00 98.56 72 ARG A CA 1
ATOM 585 C C . ARG A 1 72 ? -0.992 0.947 -0.430 1.00 98.56 72 ARG A C 1
ATOM 587 O O . ARG A 1 72 ? -1.465 0.867 0.697 1.00 98.56 72 ARG A O 1
ATOM 594 N N . LEU A 1 73 ? -1.761 1.095 -1.506 1.00 98.50 73 LEU A N 1
ATOM 595 C CA . LEU A 1 73 ? -3.209 1.213 -1.387 1.00 98.50 73 LEU A CA 1
ATOM 596 C C . LEU A 1 73 ? -3.836 -0.055 -0.811 1.00 98.50 73 LEU A C 1
ATOM 598 O O . LEU A 1 73 ? -4.763 0.047 -0.005 1.00 98.50 73 LEU A O 1
ATOM 602 N N . ASN A 1 74 ? -3.366 -1.236 -1.207 1.00 98.38 74 ASN A N 1
ATOM 603 C CA . ASN A 1 74 ? -3.877 -2.494 -0.669 1.00 98.38 74 ASN A CA 1
ATOM 604 C C . ASN A 1 74 ? -3.504 -2.678 0.805 1.00 98.38 74 ASN A C 1
ATOM 606 O O . ASN A 1 74 ? -4.356 -3.091 1.592 1.00 98.38 74 ASN A O 1
ATOM 610 N N . ARG A 1 75 ? -2.287 -2.291 1.199 1.00 98.62 75 ARG A N 1
ATOM 611 C CA . ARG A 1 75 ? -1.865 -2.287 2.603 1.00 98.62 75 ARG A CA 1
ATOM 612 C C . ARG A 1 75 ? -2.665 -1.292 3.443 1.00 98.62 75 ARG A C 1
ATOM 614 O O . ARG A 1 75 ? -3.150 -1.664 4.504 1.00 98.62 75 ARG A O 1
ATOM 621 N N . ALA A 1 76 ? -2.910 -0.087 2.928 1.00 98.38 76 ALA A N 1
ATOM 622 C CA . ALA A 1 76 ? -3.770 0.904 3.571 1.00 98.38 76 ALA A CA 1
ATOM 623 C C . ALA A 1 76 ? -5.190 0.378 3.805 1.00 98.38 76 ALA A C 1
ATOM 625 O O . ALA A 1 76 ? -5.745 0.559 4.884 1.00 98.38 76 ALA A O 1
ATOM 626 N N . LEU A 1 77 ? -5.777 -0.313 2.820 1.00 98.12 77 LEU A N 1
ATOM 627 C CA . LEU A 1 77 ? -7.083 -0.938 3.014 1.00 98.12 77 LEU A CA 1
ATOM 628 C C . LEU A 1 77 ? -7.024 -2.036 4.084 1.00 98.12 77 LEU A C 1
ATOM 630 O O . LEU A 1 77 ? -7.908 -2.090 4.926 1.00 98.12 77 LEU A O 1
ATOM 634 N N . ALA A 1 78 ? -5.982 -2.870 4.095 1.00 98.12 78 ALA A N 1
ATOM 635 C CA . ALA A 1 78 ? -5.814 -3.899 5.122 1.00 98.12 78 ALA A CA 1
ATOM 636 C C . ALA A 1 78 ? -5.712 -3.309 6.538 1.00 98.12 78 ALA A C 1
ATOM 638 O O . ALA A 1 78 ? -6.333 -3.841 7.452 1.00 98.12 78 ALA A O 1
ATOM 639 N N . TYR A 1 79 ? -5.021 -2.178 6.714 1.00 97.94 79 TYR A N 1
ATOM 640 C CA . TYR A 1 79 ? -5.021 -1.445 7.985 1.00 97.94 79 TYR A CA 1
ATOM 641 C C . TYR A 1 79 ? -6.417 -0.947 8.384 1.00 97.94 79 TYR A C 1
ATOM 643 O O . TYR A 1 79 ? -6.805 -1.084 9.538 1.00 97.94 79 TYR A O 1
ATOM 651 N N . ILE A 1 80 ? -7.198 -0.419 7.438 1.00 96.56 80 ILE A N 1
ATOM 652 C CA . ILE A 1 80 ? -8.573 0.049 7.696 1.00 96.56 80 ILE A CA 1
ATOM 653 C C . ILE A 1 80 ? -9.508 -1.114 8.079 1.00 96.56 80 ILE A C 1
ATOM 655 O O . ILE A 1 80 ? -10.383 -0.948 8.933 1.00 96.56 80 ILE A O 1
ATOM 659 N N . GLU A 1 81 ? -9.334 -2.280 7.451 1.00 96.81 81 GLU A N 1
ATOM 660 C CA . GLU A 1 81 ? -10.121 -3.495 7.712 1.00 96.81 81 GLU A CA 1
ATOM 661 C C . GLU A 1 81 ? -9.753 -4.186 9.031 1.00 96.81 81 GLU A C 1
ATOM 663 O O . GLU A 1 81 ? -10.582 -4.900 9.590 1.00 96.81 81 GLU A O 1
ATOM 668 N N . LEU A 1 82 ? -8.543 -3.964 9.560 1.00 95.44 82 LEU A N 1
ATOM 669 C CA . LEU A 1 82 ? -8.149 -4.479 10.876 1.00 95.44 82 LEU A CA 1
ATOM 670 C C . LEU A 1 82 ? -8.956 -3.864 12.024 1.00 95.44 82 LEU A C 1
ATOM 672 O O . LEU A 1 82 ? -8.970 -4.444 13.104 1.00 95.44 82 LEU A O 1
ATOM 676 N N . GLN A 1 83 ? -9.621 -2.724 11.791 1.00 90.00 83 GLN A N 1
ATOM 677 C CA . GLN A 1 83 ? -10.392 -1.991 12.806 1.00 90.00 83 GLN A CA 1
ATOM 678 C C . GLN A 1 83 ? -9.577 -1.686 14.077 1.00 90.00 83 GLN A C 1
ATOM 680 O O . GLN A 1 83 ? -10.141 -1.493 15.148 1.00 90.00 83 GLN A O 1
ATOM 685 N N . ASP A 1 84 ? -8.248 -1.640 13.944 1.00 91.00 84 ASP A N 1
ATOM 686 C CA . ASP A 1 84 ? -7.336 -1.169 14.977 1.00 91.00 84 ASP A CA 1
ATOM 687 C C . ASP A 1 84 ? -6.994 0.285 14.674 1.00 91.00 84 ASP A C 1
ATOM 689 O O . ASP A 1 84 ? -6.298 0.616 13.707 1.00 91.00 84 ASP A O 1
ATOM 693 N N . ASP A 1 85 ? -7.507 1.151 15.529 1.00 88.62 85 ASP A N 1
ATOM 694 C CA . ASP A 1 85 ? -7.389 2.594 15.431 1.00 88.62 85 ASP A CA 1
ATOM 695 C C . ASP A 1 85 ? -5.935 3.077 15.396 1.00 88.62 85 ASP A C 1
ATOM 697 O O . ASP A 1 85 ? -5.602 4.027 14.681 1.00 88.62 85 ASP A O 1
ATOM 701 N N . LYS A 1 86 ? -5.030 2.358 16.072 1.00 89.75 86 LYS A N 1
ATOM 702 C CA . LYS A 1 86 ? -3.596 2.680 16.098 1.00 89.75 86 LYS A CA 1
ATOM 703 C C . LYS A 1 86 ? -2.942 2.508 14.731 1.00 89.75 86 LYS A C 1
ATOM 705 O O . LYS A 1 86 ? -1.884 3.083 14.478 1.00 89.75 86 LYS A O 1
ATOM 710 N N . LEU A 1 87 ? -3.554 1.725 13.840 1.00 93.88 87 LEU A N 1
ATOM 711 C CA . LEU A 1 87 ? -3.017 1.436 12.514 1.00 93.88 87 LEU A CA 1
ATOM 712 C C . LEU A 1 87 ? -3.503 2.407 11.430 1.00 93.88 87 LEU A C 1
ATOM 714 O O . LEU A 1 87 ? -2.929 2.443 10.339 1.00 93.88 87 LEU A O 1
ATOM 718 N N . LEU A 1 88 ? -4.517 3.230 11.715 1.00 94.19 88 LEU A N 1
ATOM 719 C CA . LEU A 1 88 ? -5.090 4.166 10.742 1.00 94.19 88 LEU A CA 1
ATOM 720 C C . LEU A 1 88 ? -4.083 5.225 10.272 1.00 94.19 88 LEU A C 1
ATOM 722 O O . LEU A 1 88 ? -4.128 5.637 9.111 1.00 94.19 88 LEU A O 1
ATOM 726 N N . PHE A 1 89 ? -3.127 5.603 11.125 1.00 94.94 89 PHE A N 1
ATOM 727 C CA . PHE A 1 89 ? -2.027 6.492 10.745 1.00 94.94 89 PHE A CA 1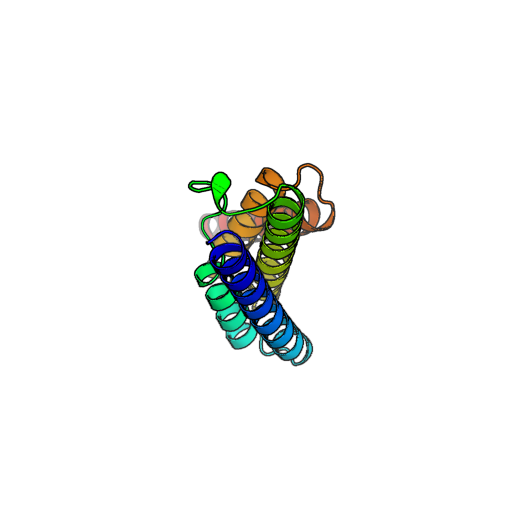
ATOM 728 C C . PHE A 1 89 ? -1.194 5.913 9.588 1.00 94.94 89 PHE A C 1
ATOM 730 O O . PHE A 1 89 ? -0.884 6.617 8.626 1.00 94.94 89 PHE A O 1
ATOM 737 N N . TYR A 1 90 ? -0.889 4.611 9.622 1.00 97.06 90 TYR A N 1
ATOM 738 C CA . TYR A 1 90 ? -0.157 3.949 8.538 1.00 97.06 90 TYR A CA 1
ATOM 739 C C . TYR A 1 90 ? -0.983 3.888 7.247 1.00 97.06 90 TYR A C 1
ATOM 741 O O . TYR A 1 90 ? -0.432 4.048 6.156 1.00 97.06 90 TYR A O 1
ATOM 749 N N . ALA A 1 91 ? -2.307 3.725 7.352 1.00 97.38 91 ALA A N 1
ATOM 750 C CA . ALA A 1 91 ? -3.198 3.783 6.195 1.00 97.38 91 ALA A CA 1
ATOM 751 C C . ALA A 1 91 ? -3.192 5.169 5.530 1.00 97.38 91 ALA A C 1
ATOM 753 O O . ALA A 1 91 ? -3.106 5.268 4.301 1.00 97.38 91 ALA A O 1
ATOM 754 N N . GLU A 1 92 ? -3.250 6.242 6.326 1.00 96.75 92 GLU A N 1
ATOM 755 C CA . GLU A 1 92 ? -3.140 7.614 5.827 1.00 96.75 92 GLU A CA 1
ATOM 756 C C . GLU A 1 92 ? -1.782 7.861 5.157 1.00 96.75 92 GLU A C 1
ATOM 758 O O . GLU A 1 92 ? -1.734 8.444 4.066 1.00 96.75 92 GLU A O 1
ATOM 763 N N . GLN A 1 93 ? -0.694 7.407 5.784 1.00 97.81 93 GLN A N 1
ATOM 764 C CA . GLN A 1 93 ? 0.662 7.554 5.260 1.00 97.81 93 GLN A CA 1
ATOM 765 C C . GLN A 1 93 ? 0.810 6.865 3.898 1.00 97.81 93 GLN A C 1
ATOM 767 O O . GLN A 1 93 ? 1.273 7.486 2.938 1.00 97.81 93 GLN A O 1
ATOM 772 N N . ASP A 1 94 ? 0.357 5.615 3.779 1.00 98.31 94 ASP A N 1
ATOM 773 C CA . ASP A 1 94 ? 0.408 4.870 2.521 1.00 98.31 94 ASP A CA 1
ATOM 774 C C . ASP A 1 94 ? -0.422 5.535 1.418 1.00 98.31 94 ASP A C 1
ATOM 776 O O . ASP A 1 94 ? 0.028 5.626 0.273 1.00 98.31 94 ASP A O 1
ATOM 780 N N . CYS A 1 95 ? -1.609 6.054 1.747 1.00 98.06 95 CYS A N 1
ATOM 781 C CA . CYS A 1 95 ? -2.428 6.777 0.775 1.00 98.06 95 CYS A CA 1
ATOM 782 C C . CYS A 1 95 ? -1.806 8.118 0.368 1.00 98.06 95 CYS A C 1
ATOM 784 O O . CYS A 1 95 ? -1.925 8.523 -0.787 1.00 98.06 95 CYS A O 1
ATOM 786 N N . SER A 1 96 ? -1.145 8.812 1.295 1.00 97.81 96 SER A N 1
ATOM 787 C CA . SER A 1 96 ? -0.461 10.077 1.011 1.00 97.81 96 SER A CA 1
ATOM 788 C C . SER A 1 96 ? 0.717 9.852 0.074 1.00 97.81 96 SER A C 1
ATOM 790 O O . SER A 1 96 ? 0.802 10.516 -0.956 1.00 97.81 96 SER A O 1
ATOM 792 N N . ARG A 1 97 ? 1.528 8.824 0.339 1.00 97.62 97 ARG A N 1
ATOM 793 C CA . ARG A 1 97 ? 2.618 8.439 -0.557 1.00 97.62 97 ARG A CA 1
ATOM 794 C C . ARG A 1 97 ? 2.115 7.998 -1.935 1.00 97.62 97 ARG A C 1
ATOM 796 O O . ARG A 1 97 ? 2.699 8.362 -2.949 1.00 97.62 97 ARG A O 1
ATOM 803 N N . ALA A 1 98 ? 1.001 7.268 -2.000 1.00 97.75 98 ALA A N 1
ATOM 804 C CA . ALA A 1 98 ? 0.382 6.912 -3.277 1.00 97.75 98 ALA A CA 1
ATOM 8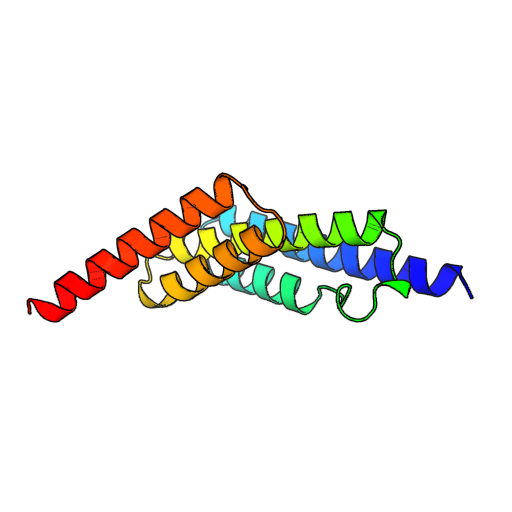05 C C . ALA A 1 98 ? -0.058 8.146 -4.091 1.00 97.75 98 ALA A C 1
ATOM 807 O O . ALA A 1 98 ? 0.032 8.128 -5.315 1.00 97.75 98 ALA A O 1
ATOM 808 N N . LEU A 1 99 ? -0.505 9.219 -3.430 1.00 97.44 99 LEU A N 1
ATOM 809 C CA . LEU A 1 99 ? -0.908 10.472 -4.080 1.00 97.44 99 LEU A CA 1
ATOM 810 C C . LEU A 1 99 ? 0.270 11.350 -4.507 1.00 97.44 99 LEU A C 1
ATOM 812 O O . LEU A 1 99 ? 0.130 12.090 -5.475 1.00 97.44 99 LEU A O 1
ATOM 816 N N . GLU A 1 100 ? 1.408 11.272 -3.816 1.00 97.12 100 GLU A N 1
ATOM 817 C CA . GLU A 1 100 ? 2.657 11.898 -4.271 1.00 97.12 100 GLU A CA 1
ATOM 818 C C . GLU A 1 100 ? 3.127 11.286 -5.595 1.00 97.12 100 GLU A C 1
ATOM 820 O O . GLU A 1 100 ? 3.545 12.005 -6.497 1.00 97.12 100 GLU A O 1
ATOM 825 N N . LEU A 1 101 ? 3.026 9.958 -5.713 1.00 95.38 101 LEU A N 1
ATOM 826 C CA . LEU A 1 101 ? 3.419 9.214 -6.910 1.00 95.38 101 LEU A CA 1
ATOM 827 C C . LEU A 1 101 ? 2.398 9.340 -8.045 1.00 95.38 101 LEU A C 1
ATOM 829 O O . LEU A 1 101 ? 2.769 9.481 -9.207 1.00 95.38 101 LEU A O 1
ATOM 833 N N . GLN A 1 102 ? 1.106 9.280 -7.717 1.00 95.31 102 GLN A N 1
ATOM 834 C CA . GLN A 1 102 ? 0.014 9.400 -8.675 1.00 95.31 102 GLN A CA 1
ATOM 835 C C . GLN A 1 102 ? -1.040 10.399 -8.171 1.00 95.31 102 GLN A C 1
ATOM 837 O O . GLN A 1 102 ? -2.039 10.010 -7.545 1.00 95.31 102 GLN A O 1
ATOM 842 N N . PRO A 1 103 ? -0.853 11.698 -8.469 1.00 95.25 103 PRO A N 1
ATOM 843 C CA . PRO A 1 103 ? -1.814 12.729 -8.105 1.00 95.25 103 PRO A CA 1
ATOM 844 C C . PRO A 1 103 ? -3.210 12.436 -8.671 1.00 95.25 103 PRO A C 1
ATOM 846 O O . PRO A 1 103 ? -3.364 12.008 -9.813 1.00 95.25 103 PRO A O 1
ATOM 849 N N . GLY A 1 104 ? -4.249 12.663 -7.863 1.00 91.06 104 GLY A N 1
ATOM 850 C CA . GLY A 1 104 ? -5.646 12.487 -8.284 1.00 91.06 104 GLY A CA 1
ATOM 851 C C . GLY A 1 104 ? -6.177 11.047 -8.246 1.00 91.06 104 GLY A C 1
ATOM 852 O O . GLY A 1 104 ? -7.302 10.801 -8.678 1.00 91.06 104 GLY A O 1
ATOM 853 N N . GLY A 1 105 ? -5.423 10.085 -7.703 1.00 94.81 105 GLY A N 1
ATOM 854 C CA . GLY A 1 105 ? -5.889 8.705 -7.545 1.00 94.81 105 GLY A CA 1
ATOM 855 C C . GLY A 1 105 ? -7.137 8.588 -6.655 1.00 94.81 105 GLY A C 1
ATOM 856 O O . GLY A 1 105 ? -7.047 8.685 -5.432 1.00 94.81 105 GLY A O 1
ATOM 857 N N . VAL A 1 106 ? -8.301 8.299 -7.249 1.00 95.81 106 VAL A N 1
ATOM 858 C CA . VAL A 1 106 ? -9.605 8.242 -6.547 1.00 95.81 106 VAL A CA 1
ATOM 859 C C . VAL A 1 106 ? -9.597 7.276 -5.357 1.00 95.81 106 VAL A C 1
ATOM 861 O O . VAL A 1 106 ? -10.049 7.627 -4.270 1.00 95.81 106 VAL A O 1
ATOM 864 N N . LYS A 1 107 ? -9.032 6.070 -5.525 1.00 95.38 107 LYS A N 1
ATOM 865 C CA . LYS A 1 107 ? -8.932 5.077 -4.438 1.00 95.38 107 LYS A CA 1
ATOM 866 C C . LYS A 1 107 ? -8.065 5.574 -3.279 1.00 95.38 107 LYS A C 1
ATOM 868 O O . LYS A 1 107 ? -8.393 5.306 -2.128 1.00 95.38 107 LYS A O 1
ATOM 873 N N . ALA A 1 108 ? -6.982 6.284 -3.588 1.00 96.44 108 ALA A N 1
ATOM 874 C CA . ALA A 1 108 ? -6.080 6.848 -2.593 1.00 96.44 108 ALA A CA 1
ATOM 875 C C . ALA A 1 108 ? -6.754 7.984 -1.817 1.00 96.44 108 ALA A C 1
ATOM 877 O O . ALA A 1 108 ? -6.730 7.983 -0.590 1.00 96.44 108 ALA A O 1
ATOM 878 N N . LEU A 1 109 ? -7.427 8.900 -2.524 1.00 97.06 109 LEU A N 1
ATOM 879 C CA . LEU A 1 109 ? -8.198 9.983 -1.910 1.00 97.06 109 LEU A CA 1
ATOM 880 C C . LEU A 1 109 ? -9.281 9.443 -0.974 1.00 97.06 109 LEU A C 1
ATOM 882 O O . LEU A 1 109 ? -9.350 9.862 0.179 1.00 97.06 109 LEU A O 1
ATOM 886 N N . TYR A 1 110 ? -10.079 8.486 -1.453 1.00 97.50 110 TYR A N 1
ATOM 887 C CA . TYR A 1 110 ? -11.159 7.883 -0.677 1.00 97.50 110 TYR A CA 1
ATOM 888 C C . TYR A 1 110 ? -10.644 7.194 0.594 1.00 97.50 110 TYR A C 1
ATOM 890 O O . TYR A 1 110 ? -11.111 7.489 1.691 1.00 97.50 110 TYR A O 1
ATOM 898 N N . ARG A 1 111 ? -9.638 6.317 0.472 1.00 97.19 111 ARG A N 1
ATOM 899 C CA . ARG A 1 111 ? -9.080 5.585 1.624 1.00 97.19 111 ARG A CA 1
ATOM 900 C C . ARG A 1 111 ? -8.399 6.518 2.626 1.00 97.19 111 ARG A C 1
ATOM 902 O O . ARG A 1 111 ? -8.542 6.313 3.827 1.00 97.19 111 ARG A O 1
ATOM 909 N N . ARG A 1 112 ? -7.718 7.570 2.153 1.00 97.19 112 ARG A N 1
ATOM 910 C CA . ARG A 1 112 ? -7.121 8.589 3.027 1.00 97.19 112 ARG A CA 1
ATOM 911 C C . ARG A 1 112 ? -8.179 9.355 3.815 1.00 97.19 112 ARG A C 1
ATOM 913 O O . ARG A 1 112 ? -7.995 9.580 5.005 1.00 97.19 112 ARG A O 1
ATOM 920 N N . ALA A 1 113 ? -9.264 9.762 3.155 1.00 95.69 113 ALA A N 1
ATOM 921 C CA . ALA A 1 113 ? -10.374 10.446 3.812 1.00 95.69 113 ALA A CA 1
ATOM 922 C C . ALA A 1 113 ? -11.008 9.554 4.890 1.00 95.69 113 ALA A C 1
ATOM 924 O O . ALA A 1 113 ? -11.173 10.004 6.017 1.00 95.69 113 ALA A O 1
ATOM 925 N N . LEU A 1 114 ? -11.247 8.277 4.573 1.00 95.06 114 LEU A N 1
ATOM 926 C CA . LEU A 1 114 ? -11.789 7.300 5.517 1.00 95.06 114 LEU A CA 1
ATOM 927 C C . LEU A 1 114 ? -10.884 7.095 6.746 1.00 95.06 114 LEU A C 1
ATOM 929 O O . LEU A 1 114 ? -11.375 7.039 7.870 1.00 95.06 114 LEU A O 1
ATOM 933 N N . ALA A 1 115 ? -9.563 7.005 6.553 1.00 94.94 115 ALA A N 1
ATOM 934 C CA . ALA A 1 115 ? -8.617 6.887 7.664 1.00 94.94 115 ALA A CA 1
ATOM 935 C C . ALA A 1 115 ? -8.634 8.135 8.568 1.00 94.94 115 ALA A C 1
ATOM 937 O O . ALA A 1 115 ? -8.704 8.009 9.789 1.00 94.94 115 ALA A O 1
ATOM 938 N N . ARG A 1 116 ? -8.639 9.334 7.969 1.00 93.88 116 ARG A N 1
ATOM 939 C CA . ARG A 1 116 ? -8.686 10.616 8.694 1.00 93.88 116 ARG A CA 1
ATOM 940 C C . ARG A 1 116 ? -9.982 10.829 9.461 1.00 93.88 116 ARG A C 1
ATOM 942 O O . ARG A 1 116 ? -9.940 11.340 10.571 1.00 93.88 116 ARG A O 1
ATOM 949 N N . GLU A 1 117 ? -11.118 10.451 8.884 1.00 93.12 117 GLU A N 1
ATOM 950 C CA . GLU A 1 117 ? -12.422 10.551 9.544 1.00 93.12 117 GLU A CA 1
ATOM 951 C C . GLU A 1 117 ? -12.452 9.717 10.829 1.00 93.12 117 GLU A C 1
ATOM 953 O O . GLU A 1 117 ? -12.846 10.213 11.885 1.00 93.12 117 GLU A O 1
ATOM 958 N N . ARG A 1 118 ? -11.963 8.473 10.767 1.00 89.75 118 ARG A N 1
ATOM 959 C CA . ARG A 1 118 ? -11.882 7.597 11.942 1.00 89.75 118 ARG A CA 1
ATOM 960 C C . ARG A 1 118 ? -10.892 8.126 12.984 1.00 89.75 118 ARG A C 1
ATOM 962 O O . ARG A 1 118 ? -11.244 8.192 14.156 1.00 89.75 118 ARG A O 1
ATOM 969 N N . LEU A 1 119 ? -9.709 8.580 12.558 1.00 88.81 119 LEU A N 1
ATOM 970 C CA . LEU A 1 119 ? -8.716 9.214 13.440 1.00 88.81 119 LEU A CA 1
ATOM 971 C C . LEU A 1 119 ? -9.256 10.467 14.142 1.00 88.81 119 LEU A C 1
ATOM 973 O O . LEU A 1 119 ? -9.079 10.623 15.345 1.00 88.81 119 LEU A O 1
ATOM 977 N N . GLY A 1 120 ? -9.929 11.351 13.404 1.00 83.38 120 GLY A N 1
ATOM 978 C CA . GLY A 1 120 ? -10.536 12.557 13.968 1.00 83.38 120 GLY A CA 1
ATOM 979 C C . GLY A 1 120 ? -11.680 12.232 14.925 1.00 83.38 120 GLY A C 1
ATOM 980 O O . GLY A 1 120 ? -11.803 12.867 15.966 1.00 83.38 120 GLY A O 1
ATOM 981 N N . THR A 1 121 ? -12.468 11.198 14.618 1.00 73.69 121 THR A N 1
ATOM 982 C CA . THR A 1 121 ? -13.504 10.686 15.523 1.00 73.69 121 THR A CA 1
ATOM 983 C C . THR A 1 121 ? -12.889 10.286 16.866 1.00 73.69 121 THR A C 1
ATOM 985 O O . THR A 1 121 ? -13.350 10.757 17.897 1.00 73.69 121 THR A O 1
ATOM 988 N N . LEU A 1 122 ? -11.805 9.501 16.870 1.00 63.84 122 LEU A N 1
ATOM 989 C CA . LEU A 1 122 ? -11.108 9.061 18.091 1.00 63.84 122 LEU A CA 1
ATOM 990 C C . LEU A 1 122 ? -10.590 10.208 18.955 1.00 63.84 122 LEU A C 1
ATOM 992 O O . LEU A 1 122 ? -10.757 10.171 20.170 1.00 63.84 122 LEU A O 1
ATOM 996 N N . GLN A 1 123 ? -10.003 11.232 18.334 1.00 66.00 123 GLN A N 1
ATOM 997 C CA . GLN A 1 123 ? -9.501 12.395 19.067 1.00 66.00 123 GLN A CA 1
ATOM 998 C C . GLN A 1 123 ? -10.614 13.112 19.834 1.00 66.00 123 GLN A C 1
ATOM 1000 O O . GLN A 1 123 ? -10.377 13.569 20.945 1.00 66.00 123 GLN A O 1
ATOM 1005 N N . VAL A 1 124 ? -11.827 13.174 19.276 1.00 65.44 124 VAL A N 1
ATOM 1006 C CA . VAL A 1 124 ? -12.982 13.744 19.981 1.00 65.44 124 VAL A CA 1
ATOM 1007 C C . VAL A 1 124 ? -13.354 12.881 21.194 1.00 65.44 124 VAL A C 1
ATOM 1009 O O . VAL A 1 124 ? -13.504 13.418 22.289 1.00 65.44 124 VAL A O 1
ATOM 1012 N N . TRP A 1 125 ? -13.405 11.550 21.046 1.00 60.66 125 TRP A N 1
ATOM 1013 C CA . TRP A 1 125 ? -13.742 10.639 22.153 1.00 60.66 125 TRP A CA 1
ATOM 1014 C C . TRP A 1 125 ? -12.722 10.655 23.299 1.00 60.66 125 TRP A C 1
ATOM 1016 O O . TRP A 1 125 ? -13.120 10.585 24.457 1.00 60.66 125 TRP A O 1
ATOM 1026 N N . GLU A 1 126 ? -11.423 10.767 23.007 1.00 61.66 126 GLU A N 1
ATOM 1027 C CA . GLU A 1 126 ? -10.378 10.845 24.043 1.00 61.66 126 GLU A CA 1
ATOM 1028 C C . GLU A 1 126 ? -10.404 12.169 24.822 1.00 61.66 126 GLU A C 1
ATOM 1030 O O . GLU A 1 126 ? -9.923 12.226 25.951 1.00 61.66 126 GLU A O 1
ATOM 1035 N N . THR A 1 127 ? -10.961 13.238 24.244 1.00 61.28 127 THR A N 1
ATOM 1036 C CA . THR A 1 127 ? -11.061 14.549 24.910 1.00 61.28 127 THR A CA 1
ATOM 1037 C C . THR A 1 127 ? -12.321 14.730 25.757 1.00 61.28 127 THR A C 1
ATOM 1039 O O . THR A 1 127 ? -12.378 15.666 26.554 1.00 61.28 127 THR A O 1
ATOM 1042 N N . GLU A 1 128 ? -13.323 13.861 25.600 1.00 54.25 128 GLU A N 1
ATOM 1043 C CA . GLU A 1 128 ? -14.638 13.978 26.251 1.00 54.25 128 GLU A CA 1
ATOM 1044 C C . GLU A 1 128 ? -14.889 12.941 27.371 1.00 54.25 128 GLU A C 1
ATOM 1046 O O . GLU A 1 128 ? -15.997 12.892 27.909 1.00 54.25 128 GLU A O 1
ATOM 1051 N N . GLY A 1 129 ? -13.889 12.132 27.752 1.00 46.50 129 GLY A N 1
ATOM 1052 C CA . GLY A 1 129 ? -13.977 11.109 28.814 1.00 46.50 129 GLY A CA 1
ATOM 1053 C C . GLY A 1 129 ? -13.031 11.348 29.983 1.00 46.50 129 GLY A C 1
ATOM 1054 O O . GLY A 1 129 ? -13.438 11.030 31.125 1.00 46.50 129 GLY A O 1
#

Secondary structure (DSSP, 8-state):
--HHHHHHHHHHHHHHHHHHHHHHHHHHTT-HHHHHHHHHHHHHTS--TTT-GGGS-HHHHHHHHHHHHHHHHHHHHHHHHTT-GGGHHHHHHHHHHHHHHSTT-HHHHHHHHHHHHHHHHHHHHHH--

Radius of gyration: 16.62 Å; chains: 1; bounding box: 42×29×50 Å

pLDDT: mean 89.58, std 12.24, range [46.5, 98.62]

Foldseek 3Di:
DLVPLVVVLVVLLVQLVVLQVVLVVCVVVVVLVVSLVSLVVSVVSQDPCPVCVVSDDPVSVVSSLVSLLSSLLSNLVSLVSVVDLVSLVSSLVSLVVSCVSPPPPPSSVVSNVVSVVSNVVVVVVVVPD

InterPro domains:
  IPR011990 Tetratricopeptide-like helical domain superfamily [G3DSA:1.25.40.10] (2-124)
  IPR011990 Tetratricopeptide-like helical domain superfamily [SSF48452] (4-120)
  IPR019734 Tetratricopeptide repeat [PS50005] (16-49)
  IPR019734 Tetratricopeptide repeat [SM00028] (16-49)
  IPR019734 Tetratricopeptide repeat [SM00028] (69-105)
  IPR051966 RNA polymerase II-associated protein 3 [PTHR46423] (16-123)

Organism: Pythium insidiosum (NCBI:txid114742)

Sequence (129 aa):
MEQDWEMVAANEVHVVDELKKQGNALFHRRQFIDAVQSYSRALERLPDYQSAPHRFTPNDVDALIRLEVAVRLNRALAYIELQDDKLLFYAEQDCSRALELQPGGVKALYRRALARERLGTLQVWETEG